Protein AF-A0A0F9JIB4-F1 (afdb_monomer_lite)

Organism: NCBI:txid412755

Foldseek 3Di:
DDPPDPPDFDDQPQPPCPQFAWAHDDPSFKTKGFHPDWDDDPNFTQGMWMFGGPDPDGDIDGDGCPDDLVCNVVVCSRVVHQPHPVSVVPD

Sequence (91 aa):
MTEMQEWKQERPTWCPHQDCIFLRQTQGLICGGKLPKPELHDGCENTHRLCISPGEASGDLQLNNNDCDGFRFILDALDGKKTSWRSKLKG

Secondary structure (DSSP, 8-state):
------------TT-S-TTSEEEEEETTTEEEEEEEEEEEETTEEEEEEEEE-SSTT-EEEEE-TT--HHHHHHHHHHHS---SHHHHS--

Radius of gyration: 14.04 Å; chains: 1; bounding box: 36×27×40 Å

Structure (mmCIF, N/CA/C/O backbone):
data_AF-A0A0F9JIB4-F1
#
_entry.id   AF-A0A0F9JIB4-F1
#
loop_
_atom_site.group_PDB
_atom_site.id
_atom_site.type_symbol
_atom_site.label_atom_id
_atom_site.label_alt_id
_atom_site.label_comp_id
_atom_site.label_asym_id
_atom_site.label_entity_id
_atom_site.label_seq_id
_atom_site.pdbx_PDB_ins_code
_atom_site.Cartn_x
_atom_site.Cartn_y
_atom_site.Cartn_z
_atom_site.occupancy
_atom_site.B_iso_or_equiv
_atom_site.auth_seq_id
_atom_site.auth_comp_id
_atom_site.auth_asym_id
_atom_site.auth_atom_id
_atom_site.pdbx_PDB_model_num
ATOM 1 N N . MET A 1 1 ? -22.931 -1.794 28.407 1.00 41.03 1 MET A N 1
ATOM 2 C CA . MET A 1 1 ? -21.806 -2.349 27.631 1.00 41.03 1 MET A CA 1
ATOM 3 C C . MET A 1 1 ? -22.121 -2.050 26.184 1.00 41.03 1 MET A C 1
ATOM 5 O O . MET A 1 1 ? -23.075 -2.613 25.671 1.00 41.03 1 MET A O 1
ATOM 9 N N . THR A 1 2 ? -21.471 -1.056 25.590 1.00 48.41 2 THR A N 1
ATOM 10 C CA . THR A 1 2 ? -21.714 -0.697 24.191 1.00 48.41 2 THR A CA 1
ATOM 11 C C . THR A 1 2 ? -21.113 -1.808 23.340 1.00 48.41 2 THR A C 1
ATOM 13 O O . THR A 1 2 ? -19.908 -2.038 23.427 1.00 48.41 2 THR A O 1
ATOM 16 N N . GLU A 1 3 ? -21.938 -2.538 22.587 1.00 51.38 3 GLU A N 1
ATOM 17 C CA . GLU A 1 3 ? -21.451 -3.436 21.538 1.00 51.38 3 GLU A CA 1
ATOM 18 C C . GLU A 1 3 ? -20.526 -2.624 20.630 1.00 51.38 3 GLU A C 1
ATOM 20 O O . GLU A 1 3 ? -20.954 -1.687 19.953 1.00 51.38 3 GLU A O 1
ATOM 25 N N . MET A 1 4 ? -19.232 -2.936 20.663 1.00 52.91 4 MET A N 1
ATOM 26 C CA . MET A 1 4 ? -18.315 -2.460 19.643 1.00 52.91 4 MET A CA 1
ATOM 27 C C . MET A 1 4 ? -18.727 -3.167 18.357 1.00 52.91 4 MET A C 1
ATOM 29 O O . MET A 1 4 ? -18.373 -4.326 18.164 1.00 52.91 4 MET A O 1
ATOM 33 N N . GLN A 1 5 ? -19.515 -2.499 17.510 1.00 57.19 5 GLN A N 1
ATOM 34 C CA . GLN A 1 5 ? -19.750 -2.969 16.148 1.00 57.19 5 GLN A CA 1
ATOM 35 C C . GLN A 1 5 ? -18.384 -3.245 15.521 1.00 57.19 5 GLN A C 1
ATOM 37 O O . GLN A 1 5 ? -17.547 -2.341 15.433 1.00 57.19 5 GLN A O 1
ATOM 42 N N . GLU A 1 6 ? -18.138 -4.499 15.141 1.00 57.66 6 GLU A N 1
ATOM 43 C CA . GLU A 1 6 ? -16.943 -4.869 14.397 1.00 57.66 6 GLU A CA 1
ATOM 44 C C . GLU A 1 6 ? -16.919 -4.045 13.116 1.00 57.66 6 GLU A C 1
ATOM 46 O O . GLU A 1 6 ? -17.689 -4.264 12.179 1.00 57.66 6 GLU A O 1
ATOM 51 N N . TRP A 1 7 ? -16.053 -3.037 13.096 1.00 61.00 7 TRP A N 1
ATOM 52 C CA . TRP A 1 7 ? -15.906 -2.187 11.937 1.00 61.00 7 TRP A CA 1
ATOM 53 C C . TRP A 1 7 ? -15.231 -2.984 10.824 1.00 61.00 7 TRP A C 1
ATOM 55 O O . TRP A 1 7 ? -14.009 -3.171 10.803 1.00 61.00 7 TRP A O 1
ATOM 65 N N . LYS A 1 8 ? -16.050 -3.487 9.903 1.00 70.69 8 LYS A N 1
ATOM 66 C CA . LYS A 1 8 ? -15.580 -4.217 8.735 1.00 70.69 8 LYS A CA 1
ATOM 67 C C . LYS A 1 8 ? -14.878 -3.248 7.787 1.00 70.69 8 LYS A C 1
ATOM 69 O O . LYS A 1 8 ? -15.381 -2.174 7.472 1.00 70.69 8 LYS A O 1
ATOM 74 N N . GLN A 1 9 ? -13.681 -3.628 7.352 1.00 83.88 9 GLN A N 1
ATOM 75 C CA . GLN A 1 9 ? -12.945 -2.882 6.338 1.00 83.88 9 GLN A CA 1
ATOM 76 C C . GLN A 1 9 ? -13.691 -2.954 5.009 1.00 83.88 9 GLN A C 1
ATOM 78 O O . GLN A 1 9 ? -13.854 -4.036 4.450 1.00 83.88 9 GLN A O 1
ATOM 83 N N . GLU A 1 10 ? -14.081 -1.801 4.485 1.00 88.31 10 GLU A N 1
ATOM 84 C CA . GLU A 1 10 ? -14.672 -1.674 3.157 1.00 88.31 10 GLU A CA 1
ATOM 85 C C . GLU A 1 10 ? -13.873 -0.668 2.338 1.00 88.31 10 GLU A C 1
ATOM 87 O O . GLU A 1 10 ? -13.298 0.283 2.881 1.00 88.31 10 GLU A O 1
ATOM 92 N N . ARG A 1 11 ? -13.823 -0.885 1.020 1.00 88.81 11 ARG A N 1
ATOM 93 C CA . ARG A 1 11 ? -13.181 0.062 0.114 1.00 88.81 11 ARG A CA 1
ATOM 94 C C . ARG A 1 11 ? -13.916 1.404 0.215 1.00 88.81 11 ARG A C 1
ATOM 96 O O . ARG A 1 11 ? -15.126 1.432 -0.005 1.00 88.81 11 ARG A O 1
ATOM 103 N N . PRO A 1 12 ? -13.217 2.517 0.492 1.00 89.12 12 PRO A N 1
ATOM 104 C CA . PRO A 1 12 ? -13.860 3.821 0.511 1.00 89.12 12 PRO A CA 1
ATOM 105 C C . PRO A 1 12 ? -14.442 4.182 -0.857 1.00 89.12 12 PRO A C 1
ATOM 107 O O . PRO A 1 12 ? -13.828 3.908 -1.889 1.00 89.12 12 PRO A O 1
ATOM 110 N N . THR A 1 13 ? -15.591 4.857 -0.867 1.00 89.94 13 THR A N 1
ATOM 111 C CA . THR A 1 13 ? -16.276 5.297 -2.098 1.00 89.94 13 THR A CA 1
ATOM 112 C C . THR A 1 13 ? -15.448 6.272 -2.929 1.00 89.94 13 THR A C 1
ATOM 114 O O . THR A 1 13 ? -15.606 6.334 -4.143 1.00 89.94 13 THR A O 1
ATOM 117 N N . TRP A 1 14 ? -14.538 7.005 -2.287 1.00 89.81 14 TRP A N 1
ATOM 118 C CA . TRP A 1 14 ? -13.622 7.927 -2.949 1.00 89.81 14 TRP A CA 1
ATOM 119 C C . TRP A 1 14 ? -12.410 7.238 -3.5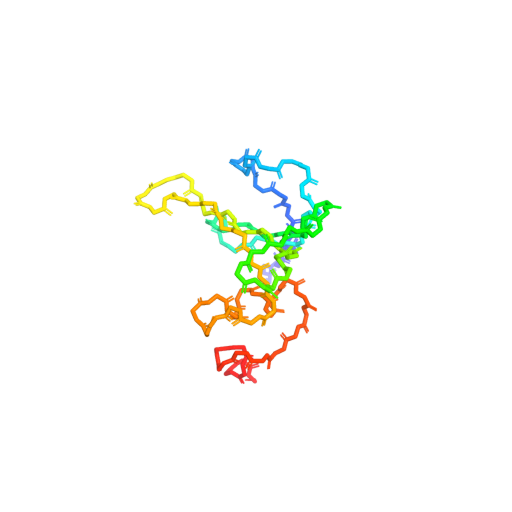89 1.00 89.81 14 TRP A C 1
ATOM 121 O O . TRP A 1 14 ? -11.676 7.897 -4.319 1.00 89.81 14 TRP A O 1
ATOM 131 N N . CYS A 1 15 ? -12.157 5.950 -3.313 1.00 88.88 15 CYS A N 1
ATOM 132 C CA . C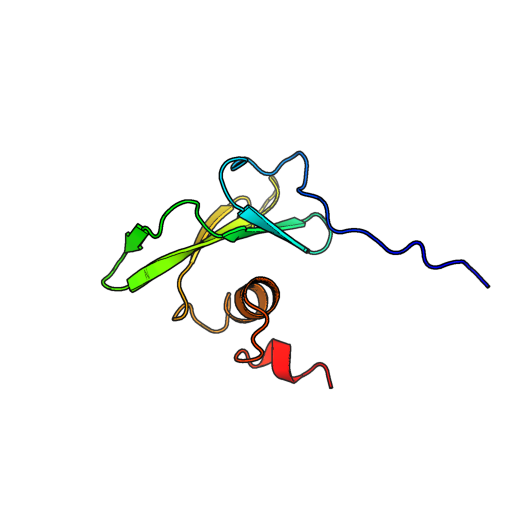YS A 1 15 ? -11.001 5.234 -3.855 1.00 88.88 15 CYS A CA 1
ATOM 133 C C . CYS A 1 15 ? -11.089 5.185 -5.393 1.00 88.88 15 CYS A C 1
ATOM 135 O O . CYS A 1 15 ? -12.005 4.542 -5.921 1.00 88.88 15 CYS A O 1
ATOM 137 N N . PRO A 1 16 ? -10.148 5.812 -6.125 1.00 84.56 16 PRO A N 1
ATOM 138 C CA . PRO A 1 16 ? -10.251 5.917 -7.580 1.00 84.56 16 PRO A CA 1
ATOM 139 C C . PRO A 1 16 ? -9.926 4.596 -8.297 1.00 84.56 16 PRO A C 1
ATOM 141 O O . PRO A 1 16 ? -10.381 4.373 -9.415 1.00 84.56 16 PRO A O 1
ATOM 144 N N . HIS A 1 17 ? -9.185 3.693 -7.647 1.00 87.81 17 HIS A N 1
ATOM 145 C CA . HIS A 1 17 ? -8.663 2.464 -8.251 1.00 87.81 17 HIS A CA 1
ATOM 146 C C . HIS A 1 17 ? -9.466 1.236 -7.840 1.00 87.81 17 HIS A C 1
ATOM 148 O O . HIS A 1 17 ? -9.112 0.542 -6.890 1.00 87.81 17 HIS A O 1
ATOM 154 N N . GLN A 1 18 ? -10.558 0.956 -8.550 1.00 87.25 18 GLN A N 1
ATOM 155 C CA . GLN A 1 18 ? -11.411 -0.216 -8.297 1.00 87.25 18 GLN A CA 1
ATOM 156 C C . GLN A 1 18 ? -10.780 -1.539 -8.762 1.00 87.2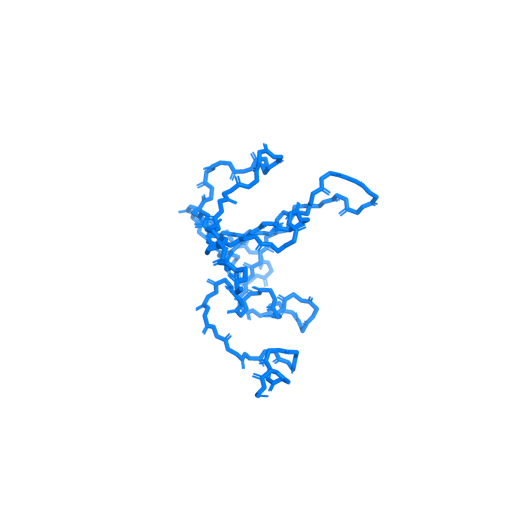5 18 GLN A C 1
ATOM 158 O O . GLN A 1 18 ? -11.211 -2.611 -8.345 1.00 87.25 18 GLN A O 1
ATOM 163 N N . ASP A 1 19 ? -9.744 -1.453 -9.592 1.00 88.25 19 ASP A N 1
ATOM 164 C CA . ASP A 1 19 ? -8.988 -2.564 -10.162 1.00 88.25 19 ASP A CA 1
ATOM 165 C C . ASP A 1 19 ? -7.991 -3.199 -9.179 1.00 88.25 19 ASP A C 1
ATOM 167 O O . ASP A 1 19 ? -7.622 -4.362 -9.342 1.00 88.25 19 ASP A O 1
ATOM 171 N N . CYS A 1 20 ? -7.561 -2.474 -8.140 1.00 85.94 20 CYS A N 1
ATOM 172 C CA . CYS A 1 20 ? -6.658 -3.031 -7.134 1.00 85.94 20 CYS A CA 1
ATOM 173 C C . CYS A 1 20 ? -7.384 -4.031 -6.220 1.00 85.94 20 CYS A C 1
ATOM 175 O O . CYS A 1 20 ? -8.573 -3.889 -5.941 1.00 85.94 20 CYS A O 1
ATOM 177 N N . ILE A 1 21 ? -6.685 -5.034 -5.692 1.00 89.81 21 ILE A N 1
ATOM 178 C CA . ILE A 1 21 ? -7.255 -5.943 -4.689 1.00 89.81 21 ILE A CA 1
ATOM 179 C C . ILE A 1 21 ? -7.260 -5.200 -3.355 1.00 89.81 21 ILE A C 1
ATOM 181 O O . ILE A 1 21 ? -6.212 -5.071 -2.721 1.00 89.81 21 ILE A O 1
ATOM 185 N N . PHE A 1 22 ? -8.420 -4.683 -2.947 1.00 89.38 22 PHE A N 1
ATOM 186 C CA . PHE A 1 22 ? -8.565 -3.965 -1.682 1.00 89.38 22 PHE A CA 1
ATOM 187 C C . PHE A 1 22 ? -8.162 -4.850 -0.501 1.00 89.38 22 PHE A C 1
ATOM 189 O O . PHE A 1 22 ? -8.595 -5.998 -0.400 1.00 89.38 22 PHE A O 1
ATOM 196 N N . LEU A 1 23 ? -7.355 -4.296 0.401 1.00 87.12 23 LEU A N 1
ATOM 197 C CA . LEU A 1 23 ? -6.918 -4.991 1.609 1.00 87.12 23 LEU A CA 1
ATOM 198 C C . LEU A 1 23 ? -7.351 -4.256 2.873 1.00 87.12 23 LEU A C 1
ATOM 200 O O . LEU A 1 23 ? -7.833 -4.882 3.815 1.00 87.12 23 LEU A O 1
ATOM 204 N N . ARG A 1 24 ? -7.157 -2.933 2.919 1.00 85.88 24 ARG A N 1
ATOM 205 C CA . ARG A 1 24 ? -7.374 -2.157 4.140 1.00 85.88 24 ARG A CA 1
ATOM 206 C C . ARG A 1 24 ? -7.651 -0.691 3.852 1.00 85.88 24 ARG A C 1
ATOM 208 O O . ARG A 1 24 ? -7.176 -0.135 2.865 1.00 85.88 24 ARG A O 1
ATOM 215 N N . GLN A 1 25 ? -8.330 -0.037 4.783 1.00 87.00 25 GLN A N 1
ATOM 216 C CA . GLN A 1 25 ? -8.348 1.410 4.903 1.00 87.00 25 GLN A CA 1
ATOM 217 C C . GLN A 1 25 ? -8.016 1.873 6.333 1.00 87.00 25 GLN A C 1
ATOM 219 O O . GLN A 1 25 ? -8.125 1.133 7.309 1.00 87.00 25 GLN A O 1
ATOM 224 N N . THR A 1 26 ? -7.534 3.102 6.465 1.00 83.69 26 THR A N 1
ATOM 225 C CA . THR A 1 26 ? -7.178 3.702 7.752 1.00 83.69 26 THR A CA 1
ATOM 226 C C . THR A 1 26 ? -7.983 4.974 7.943 1.00 83.69 26 THR A C 1
ATOM 228 O O . THR A 1 26 ? -7.779 5.948 7.222 1.00 83.69 26 THR A O 1
ATOM 231 N N . GLN A 1 27 ? -8.883 4.953 8.934 1.00 78.88 27 GLN A N 1
ATOM 232 C CA . GLN A 1 27 ? -9.659 6.111 9.404 1.00 78.88 27 GLN A CA 1
ATOM 233 C C . GLN A 1 27 ? -10.448 6.853 8.306 1.00 78.88 27 GLN A C 1
ATOM 235 O O . GLN A 1 27 ? -10.722 8.037 8.431 1.00 78.88 27 GLN A O 1
ATOM 240 N N . GLY A 1 28 ? -10.799 6.176 7.212 1.00 79.12 28 GLY A N 1
ATOM 241 C CA . GLY A 1 28 ? -11.480 6.764 6.056 1.00 79.12 28 GLY A CA 1
ATOM 242 C C . GLY A 1 28 ? -10.605 7.681 5.195 1.00 79.12 28 GLY A C 1
ATOM 243 O O . GLY A 1 28 ? -11.110 8.213 4.209 1.00 79.12 28 GLY A O 1
ATOM 244 N N . LEU A 1 29 ? -9.320 7.839 5.534 1.00 84.94 29 LEU A N 1
ATOM 245 C CA . LEU A 1 29 ? -8.390 8.782 4.903 1.00 84.94 29 LEU A CA 1
ATOM 246 C C . LEU A 1 29 ? -7.389 8.112 3.965 1.00 84.94 29 LEU A C 1
ATOM 248 O O . LEU A 1 29 ? -6.886 8.740 3.046 1.00 84.94 29 LEU A O 1
ATOM 252 N N . ILE A 1 30 ? -7.060 6.845 4.198 1.00 87.38 30 ILE A N 1
ATOM 253 C CA . ILE A 1 30 ? -6.111 6.102 3.365 1.00 87.38 30 ILE A CA 1
ATOM 254 C C . ILE A 1 30 ? -6.744 4.769 3.021 1.00 87.38 30 ILE A C 1
ATOM 256 O O . ILE A 1 30 ? -7.298 4.118 3.903 1.00 87.38 30 ILE A O 1
ATOM 260 N N . CYS A 1 31 ? -6.624 4.322 1.778 1.00 90.06 31 CYS A N 1
ATOM 261 C CA . CYS A 1 31 ? -6.901 2.942 1.408 1.00 90.06 31 CYS A CA 1
ATOM 262 C C . CYS A 1 31 ? -5.693 2.329 0.718 1.00 90.06 31 CYS A C 1
ATOM 264 O O . CYS A 1 31 ? -4.963 3.010 0.002 1.00 90.06 31 CYS A O 1
ATOM 266 N N . GLY A 1 32 ? -5.499 1.032 0.920 1.00 90.00 32 GLY A N 1
ATOM 267 C CA . GLY A 1 32 ? -4.430 0.290 0.287 1.00 90.00 32 GLY A CA 1
ATOM 268 C C . GLY A 1 32 ? -4.887 -1.072 -0.204 1.00 90.00 32 GLY A C 1
ATOM 269 O O . GLY A 1 32 ? -5.808 -1.696 0.338 1.00 90.00 32 GLY A O 1
ATOM 270 N N . GLY A 1 33 ? -4.216 -1.525 -1.250 1.00 91.06 33 GLY A N 1
ATOM 271 C CA . GLY A 1 33 ? -4.484 -2.795 -1.899 1.00 91.06 33 GLY A CA 1
ATOM 272 C C . GLY A 1 33 ? -3.280 -3.303 -2.674 1.00 91.06 33 GLY A C 1
ATOM 273 O O . GLY A 1 33 ? -2.266 -2.613 -2.795 1.00 91.06 33 GLY A O 1
ATOM 274 N N . LYS A 1 34 ? -3.394 -4.519 -3.208 1.00 91.50 34 LYS A N 1
ATOM 275 C CA . LYS A 1 34 ? -2.408 -5.054 -4.154 1.00 91.50 34 LYS A CA 1
ATOM 276 C C . LYS A 1 34 ? -2.731 -4.568 -5.556 1.00 91.50 34 LYS A C 1
ATOM 278 O O . LYS A 1 34 ? -3.901 -4.527 -5.939 1.00 91.50 34 LYS A O 1
ATOM 283 N N . LEU A 1 35 ? -1.702 -4.224 -6.317 1.00 92.44 35 LEU A N 1
ATOM 284 C CA . LEU A 1 35 ? -1.863 -3.967 -7.741 1.00 92.44 35 LEU A CA 1
ATOM 285 C C . LEU A 1 35 ? -2.342 -5.250 -8.444 1.00 92.44 35 LEU A C 1
ATOM 287 O O . LEU A 1 35 ? -1.947 -6.347 -8.038 1.00 92.44 35 LEU A O 1
ATOM 291 N N . PRO A 1 36 ? -3.178 -5.141 -9.493 1.00 90.94 36 PRO A N 1
ATOM 292 C CA . PRO A 1 36 ? -3.606 -6.309 -10.264 1.00 90.94 36 PRO A CA 1
ATOM 293 C C . PRO A 1 36 ? -2.424 -6.990 -10.966 1.00 90.94 36 PRO A C 1
ATOM 295 O O . PRO A 1 36 ? -2.443 -8.201 -11.185 1.00 90.94 36 PRO A O 1
ATOM 298 N N . LYS A 1 37 ? -1.388 -6.214 -11.303 1.00 93.00 37 LYS A N 1
ATOM 299 C CA . LYS A 1 37 ? -0.106 -6.681 -11.829 1.00 93.00 37 LYS A CA 1
ATOM 300 C C . LYS A 1 37 ? 1.021 -5.855 -11.206 1.00 93.00 37 LYS A C 1
ATOM 302 O O . LYS A 1 37 ? 0.826 -4.650 -11.049 1.00 93.00 37 LYS A O 1
ATOM 307 N N . PRO A 1 38 ? 2.163 -6.464 -10.853 1.00 93.06 38 PRO A N 1
ATOM 308 C CA . PRO A 1 38 ? 3.330 -5.702 -10.436 1.00 93.06 38 PRO A CA 1
ATOM 309 C C . PRO A 1 38 ? 3.795 -4.747 -11.541 1.00 93.06 38 PRO A C 1
ATOM 311 O O . PRO A 1 38 ? 3.759 -5.102 -12.721 1.00 93.06 38 PRO A O 1
ATOM 314 N N . GLU A 1 39 ? 4.237 -3.552 -11.158 1.00 92.94 39 GLU A N 1
ATOM 315 C CA . GLU A 1 39 ? 4.804 -2.557 -12.072 1.00 92.94 39 GLU A CA 1
ATOM 316 C C . GLU A 1 39 ? 6.256 -2.277 -11.689 1.00 92.94 39 GLU A C 1
ATOM 318 O O . GLU A 1 39 ? 6.559 -1.963 -10.539 1.00 92.94 39 GLU A O 1
ATOM 323 N N . LEU A 1 40 ? 7.178 -2.417 -12.643 1.00 93.69 40 LEU A N 1
ATOM 324 C CA . LEU A 1 40 ? 8.597 -2.184 -12.392 1.00 93.69 40 LEU A CA 1
ATOM 325 C C . LEU A 1 40 ? 8.884 -0.679 -12.322 1.00 93.69 40 LEU A C 1
ATOM 327 O O . LEU A 1 40 ? 8.608 0.056 -13.269 1.00 93.69 40 LEU A O 1
ATOM 331 N N . HIS A 1 41 ? 9.498 -0.243 -11.227 1.00 88.31 41 HIS A N 1
ATOM 332 C CA . HIS A 1 41 ? 9.926 1.132 -11.008 1.00 88.31 41 HIS A CA 1
ATOM 333 C C . HIS A 1 41 ? 11.287 1.150 -10.303 1.00 88.31 41 HIS A C 1
ATOM 335 O O . HIS A 1 41 ? 11.477 0.460 -9.305 1.00 88.31 41 HIS A O 1
ATOM 341 N N . ASP A 1 42 ? 12.257 1.887 -10.849 1.00 85.44 42 ASP A N 1
ATOM 342 C CA . ASP A 1 42 ? 13.619 2.014 -10.301 1.00 85.44 42 ASP A CA 1
ATOM 343 C C . ASP A 1 42 ? 14.280 0.675 -9.908 1.00 85.44 42 ASP A C 1
ATOM 345 O O . ASP A 1 42 ? 14.967 0.543 -8.896 1.00 85.44 42 ASP A O 1
ATOM 349 N N . GLY A 1 43 ? 14.060 -0.357 -10.730 1.00 86.56 43 GLY A N 1
ATOM 350 C CA . GLY A 1 43 ? 14.636 -1.690 -10.531 1.00 86.56 43 GLY A CA 1
ATOM 351 C C . GLY A 1 43 ? 13.942 -2.547 -9.465 1.00 86.56 43 GLY A C 1
ATOM 352 O O . GLY A 1 43 ? 14.407 -3.652 -9.195 1.00 86.56 43 GLY A O 1
ATOM 353 N N . CYS A 1 44 ? 12.831 -2.083 -8.888 1.00 87.25 44 CYS A N 1
ATOM 354 C CA . CYS A 1 44 ? 11.998 -2.834 -7.950 1.00 87.25 44 CYS A CA 1
ATOM 355 C C . CYS A 1 44 ? 10.553 -2.935 -8.451 1.00 87.25 44 CYS A C 1
ATOM 357 O O . CYS A 1 44 ? 10.016 -2.016 -9.061 1.00 87.25 44 CYS A O 1
ATOM 359 N N . GLU A 1 45 ? 9.891 -4.059 -8.189 1.00 93.00 45 GLU A N 1
ATOM 360 C CA . GLU A 1 45 ? 8.478 -4.213 -8.533 1.00 93.00 45 GLU A CA 1
ATOM 361 C C . GLU A 1 45 ? 7.587 -3.582 -7.464 1.00 93.00 45 GLU A C 1
ATOM 363 O O . GLU A 1 45 ? 7.495 -4.066 -6.328 1.00 93.00 45 GLU A O 1
ATOM 368 N N . ASN A 1 46 ? 6.873 -2.530 -7.848 1.00 92.81 46 ASN A N 1
ATOM 369 C CA . ASN A 1 46 ? 5.736 -2.042 -7.096 1.00 92.81 46 ASN A CA 1
ATOM 370 C C . ASN A 1 46 ? 4.629 -3.088 -7.161 1.00 92.81 46 ASN A C 1
ATOM 372 O O . ASN A 1 46 ? 4.226 -3.550 -8.224 1.00 92.81 46 ASN A O 1
ATOM 376 N N . THR A 1 47 ? 4.146 -3.489 -5.995 1.00 92.62 47 THR A N 1
ATOM 377 C CA . THR A 1 47 ? 3.165 -4.572 -5.827 1.00 92.62 47 THR A CA 1
ATOM 378 C C . THR A 1 47 ? 1.919 -4.102 -5.090 1.00 92.62 47 THR A C 1
ATOM 380 O O . THR A 1 47 ? 0.888 -4.776 -5.111 1.00 92.62 47 THR A O 1
ATOM 383 N N . HIS A 1 48 ? 1.992 -2.935 -4.456 1.00 92.44 48 HIS A N 1
ATOM 384 C CA . HIS A 1 48 ? 0.925 -2.347 -3.670 1.00 92.44 48 HIS A CA 1
ATOM 385 C C . HIS A 1 48 ? 0.581 -0.966 -4.210 1.00 92.44 48 HIS A C 1
ATOM 387 O O . HIS A 1 48 ? 1.401 -0.291 -4.830 1.00 92.44 48 HIS A O 1
ATOM 393 N N . ARG A 1 49 ? -0.648 -0.545 -3.943 1.00 91.88 49 ARG A N 1
ATOM 394 C CA . ARG A 1 49 ? -1.123 0.808 -4.192 1.00 91.88 49 ARG A CA 1
ATOM 395 C C . ARG A 1 49 ? -1.698 1.373 -2.910 1.00 91.88 49 ARG A C 1
ATOM 397 O O . ARG A 1 49 ? -2.400 0.667 -2.183 1.00 91.88 49 ARG A O 1
ATOM 404 N N . LEU A 1 50 ? -1.410 2.638 -2.663 1.00 90.69 50 LEU A N 1
ATOM 405 C CA . LEU A 1 50 ? -1.897 3.420 -1.547 1.00 90.69 50 LEU A CA 1
ATOM 406 C C . LEU A 1 50 ? -2.538 4.684 -2.103 1.00 90.69 50 LEU A C 1
ATOM 408 O O . LEU A 1 50 ? -1.880 5.476 -2.769 1.00 90.69 50 LEU A O 1
ATOM 412 N N . CYS A 1 51 ? -3.814 4.885 -1.804 1.00 90.69 51 CYS A N 1
ATOM 413 C CA . CYS A 1 51 ? -4.526 6.103 -2.161 1.00 90.69 51 CYS A CA 1
ATOM 414 C C . CYS A 1 51 ? -4.847 6.883 -0.887 1.00 90.69 51 CYS A C 1
ATOM 416 O O . CYS A 1 51 ? -5.259 6.298 0.119 1.00 90.69 51 CYS A O 1
ATOM 418 N N . ILE A 1 52 ? -4.678 8.198 -0.946 1.00 89.31 52 ILE A N 1
ATOM 419 C CA . ILE A 1 52 ? -5.012 9.136 0.124 1.00 89.31 52 ILE A CA 1
ATOM 420 C C . ILE A 1 52 ? -6.270 9.888 -0.298 1.00 89.31 52 ILE A C 1
ATOM 422 O O . ILE A 1 52 ? -6.384 10.320 -1.447 1.00 89.31 52 ILE A O 1
ATOM 426 N N . SER A 1 53 ? -7.223 10.006 0.624 1.00 88.75 53 SER A N 1
ATOM 427 C CA . SER A 1 53 ? -8.527 10.606 0.383 1.00 88.75 53 SER A CA 1
ATOM 428 C C . SER A 1 53 ? -8.383 11.994 -0.237 1.00 88.75 53 SER A C 1
ATOM 430 O O . SER A 1 53 ? -7.509 12.755 0.191 1.00 88.75 53 SER A O 1
ATOM 432 N N . PRO A 1 54 ? -9.250 12.358 -1.193 1.00 79.00 54 PRO A N 1
ATOM 433 C CA . PRO A 1 54 ? -9.271 13.708 -1.740 1.00 79.00 54 PRO A CA 1
ATOM 434 C C . PRO A 1 54 ? -9.461 14.739 -0.611 1.00 79.00 54 PRO A C 1
ATOM 436 O O . PRO A 1 54 ? -10.358 14.606 0.219 1.00 79.00 54 PRO A O 1
ATOM 439 N N . GLY A 1 55 ? -8.569 15.731 -0.552 1.00 75.69 55 GLY A N 1
ATOM 440 C CA . GLY A 1 55 ? -8.421 16.702 0.538 1.00 75.69 55 GLY A CA 1
ATOM 441 C C . GLY A 1 55 ? -7.129 17.509 0.362 1.00 75.69 55 GLY A C 1
ATOM 442 O O . GLY A 1 55 ? -6.624 17.601 -0.754 1.00 75.69 55 GLY A O 1
ATOM 443 N N . GLU A 1 56 ? -6.549 18.047 1.440 1.00 62.84 56 GLU A N 1
ATOM 444 C CA . GLU A 1 56 ? -5.306 18.846 1.351 1.00 62.84 56 GLU A CA 1
ATOM 445 C C . GLU A 1 56 ? -4.063 18.045 0.918 1.00 62.84 56 GLU A C 1
ATOM 447 O O . GLU A 1 56 ? -3.109 18.621 0.406 1.00 62.84 56 GLU A O 1
ATOM 452 N N . ALA A 1 57 ? -4.074 16.718 1.081 1.00 66.12 57 ALA A N 1
ATOM 453 C CA . ALA A 1 57 ? -2.959 15.833 0.733 1.00 66.12 57 ALA A CA 1
ATOM 454 C C . ALA A 1 57 ? -3.409 14.654 -0.150 1.00 66.12 57 ALA A C 1
ATOM 456 O O . ALA A 1 57 ? -3.090 13.500 0.133 1.00 66.12 57 ALA A O 1
ATOM 457 N N . SER A 1 58 ? -4.185 14.926 -1.207 1.00 80.00 58 SER A N 1
ATOM 458 C CA . SER A 1 58 ? -4.609 13.889 -2.156 1.00 80.00 58 SER A CA 1
ATOM 459 C C . SER A 1 58 ? -3.406 13.262 -2.860 1.00 80.00 58 SER A C 1
ATOM 461 O O . SER A 1 58 ? -2.533 13.979 -3.350 1.00 80.00 58 SER A O 1
ATOM 463 N N . GLY A 1 59 ? -3.389 11.937 -2.969 1.00 83.62 59 GLY A N 1
ATOM 464 C CA . GLY A 1 59 ? -2.291 11.238 -3.620 1.00 83.62 59 GLY A CA 1
ATOM 465 C C . GLY A 1 59 ? -2.623 9.798 -3.965 1.00 83.62 59 GLY A C 1
ATOM 466 O O . GLY A 1 59 ? -3.470 9.161 -3.336 1.00 83.62 59 GLY A O 1
ATOM 467 N N . ASP A 1 60 ? -1.921 9.300 -4.969 1.00 88.94 60 ASP A N 1
ATOM 468 C CA . ASP A 1 60 ? -1.950 7.918 -5.418 1.00 88.94 60 ASP A CA 1
ATOM 469 C C . ASP A 1 60 ? -0.503 7.453 -5.572 1.00 88.94 60 ASP A C 1
ATOM 471 O O . ASP A 1 60 ? 0.264 8.009 -6.357 1.00 88.94 60 ASP A O 1
ATOM 475 N N . LEU A 1 61 ? -0.117 6.492 -4.740 1.00 89.50 61 LEU A N 1
ATOM 476 C CA . LEU A 1 61 ? 1.247 6.008 -4.615 1.00 89.50 61 LEU A CA 1
ATOM 477 C C . LEU A 1 61 ? 1.281 4.519 -4.920 1.00 89.50 61 LEU A C 1
ATOM 479 O O . LEU A 1 61 ? 0.518 3.733 -4.354 1.00 89.50 61 LEU A O 1
ATOM 483 N N . GLN A 1 62 ? 2.210 4.125 -5.779 1.00 91.69 62 GLN A N 1
ATOM 484 C CA . GLN A 1 62 ? 2.569 2.729 -5.948 1.00 91.69 62 GLN A CA 1
ATOM 485 C C . GLN A 1 62 ? 3.799 2.411 -5.118 1.00 91.69 62 GLN A C 1
ATOM 487 O O . GLN A 1 62 ? 4.730 3.208 -5.060 1.00 91.69 62 GLN A O 1
ATOM 492 N N . LEU A 1 63 ? 3.768 1.252 -4.475 1.00 90.56 63 LEU A N 1
ATOM 493 C CA . LEU A 1 63 ? 4.707 0.891 -3.431 1.00 90.56 63 LEU A CA 1
ATOM 494 C C . LEU A 1 63 ? 5.224 -0.540 -3.628 1.00 90.56 63 LEU A C 1
ATOM 496 O O . LEU A 1 63 ? 4.486 -1.453 -4.022 1.00 90.56 63 LEU A O 1
ATOM 500 N N . ASN A 1 64 ? 6.491 -0.750 -3.306 1.00 88.19 64 ASN A N 1
ATOM 501 C CA . ASN A 1 64 ? 7.192 -2.021 -3.244 1.00 88.19 64 ASN A CA 1
ATOM 502 C C . ASN A 1 64 ? 7.617 -2.350 -1.798 1.00 88.19 64 ASN A C 1
ATOM 504 O O . ASN A 1 64 ? 7.301 -1.660 -0.835 1.00 88.19 64 ASN A O 1
ATOM 508 N N . ASN A 1 65 ? 8.316 -3.470 -1.606 1.00 81.31 65 ASN A N 1
ATOM 509 C CA . ASN A 1 65 ? 8.726 -3.899 -0.263 1.00 81.31 65 ASN A CA 1
ATOM 510 C C . ASN A 1 65 ? 9.851 -3.050 0.352 1.00 81.31 65 ASN A C 1
ATOM 512 O O . ASN A 1 65 ? 10.029 -3.109 1.570 1.00 81.31 65 ASN A O 1
ATOM 516 N N . ASN A 1 66 ? 10.586 -2.302 -0.469 1.00 81.56 66 ASN A N 1
ATOM 517 C CA . ASN A 1 66 ? 11.747 -1.512 -0.075 1.00 81.56 66 ASN A CA 1
ATOM 518 C C . ASN A 1 66 ? 11.400 -0.054 0.234 1.00 81.56 66 ASN A C 1
ATOM 520 O O . ASN A 1 66 ? 12.297 0.699 0.611 1.00 81.56 66 ASN A O 1
ATOM 524 N N . ASP A 1 67 ? 10.135 0.357 0.105 1.00 81.94 67 ASP A N 1
ATOM 525 C CA . ASP A 1 67 ? 9.754 1.714 0.479 1.00 81.94 67 ASP A CA 1
ATOM 526 C C . ASP A 1 67 ? 10.082 1.985 1.946 1.00 81.94 67 ASP A C 1
ATOM 528 O O . ASP A 1 67 ? 9.775 1.193 2.846 1.00 81.94 67 ASP A O 1
ATOM 532 N N . CYS A 1 68 ? 10.727 3.131 2.162 1.00 73.00 68 CYS A N 1
ATOM 533 C CA . CYS A 1 68 ? 11.267 3.552 3.445 1.00 73.00 68 CYS A CA 1
ATOM 534 C C . CYS A 1 68 ? 10.204 3.604 4.558 1.00 73.00 68 CYS A C 1
ATOM 536 O O . CYS A 1 68 ? 8.990 3.611 4.326 1.00 73.00 68 CYS A O 1
ATOM 538 N N . ASP A 1 69 ? 10.681 3.731 5.799 1.00 67.50 69 ASP A N 1
ATOM 539 C CA . ASP A 1 69 ? 9.882 3.723 7.035 1.00 67.50 69 ASP A CA 1
ATOM 540 C C . ASP A 1 69 ? 8.616 4.601 7.018 1.00 67.50 69 ASP A C 1
ATOM 542 O O . ASP A 1 69 ? 7.634 4.271 7.690 1.00 67.50 69 ASP A O 1
ATOM 546 N N . GLY A 1 70 ? 8.609 5.685 6.233 1.00 67.81 70 GLY A N 1
ATOM 547 C CA . GLY A 1 70 ? 7.455 6.570 6.050 1.00 67.81 70 GLY A CA 1
ATOM 548 C C . GLY A 1 70 ? 6.207 5.875 5.493 1.00 67.81 70 GLY A C 1
ATOM 549 O O . GLY A 1 70 ? 5.103 6.235 5.887 1.00 67.81 70 GLY A O 1
ATOM 550 N N . PHE A 1 71 ? 6.360 4.844 4.655 1.00 75.75 71 PHE A N 1
ATOM 551 C CA . PHE A 1 71 ? 5.245 4.047 4.122 1.00 75.75 71 PHE A CA 1
ATOM 552 C C . PHE A 1 71 ? 5.256 2.603 4.615 1.00 75.75 71 PHE A C 1
ATOM 554 O O . PHE A 1 71 ? 4.215 1.943 4.607 1.00 75.75 71 PHE A O 1
ATOM 561 N N . ARG A 1 72 ? 6.398 2.115 5.116 1.00 83.69 72 ARG A N 1
ATOM 562 C CA . ARG A 1 72 ? 6.542 0.733 5.585 1.00 83.69 72 ARG A CA 1
ATOM 563 C C . ARG A 1 72 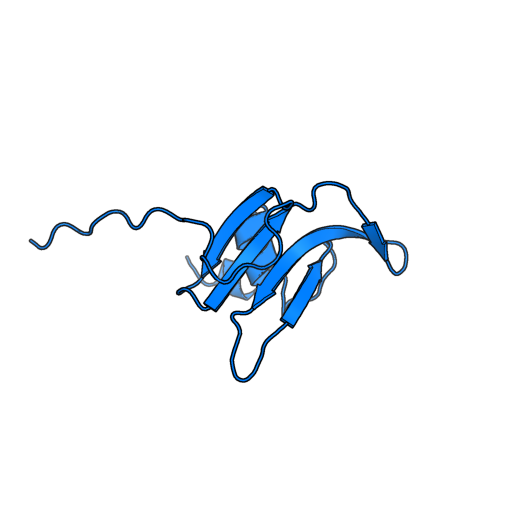? 5.534 0.353 6.666 1.00 83.69 72 ARG A C 1
ATOM 565 O O . ARG A 1 72 ? 5.063 -0.776 6.666 1.00 83.69 72 ARG A O 1
ATOM 572 N N . PHE A 1 73 ? 5.133 1.282 7.539 1.00 77.88 73 PHE A N 1
ATOM 573 C CA . PHE A 1 73 ? 4.090 1.001 8.538 1.00 77.88 73 PHE A CA 1
ATOM 574 C C . PHE A 1 73 ? 2.710 0.742 7.914 1.00 77.88 73 PHE A C 1
ATOM 576 O O . PHE A 1 73 ? 1.908 -0.009 8.467 1.0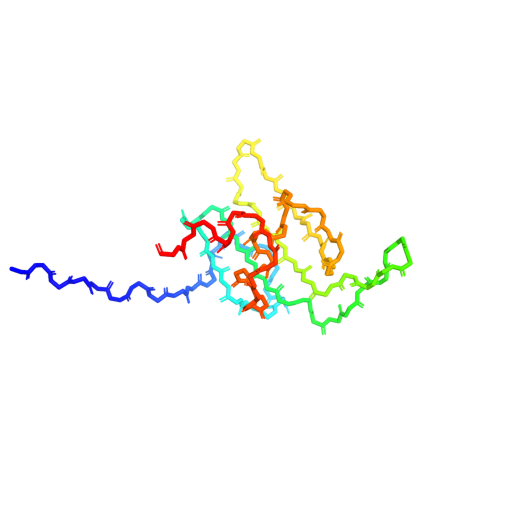0 77.88 73 PHE A O 1
ATOM 583 N N . ILE A 1 74 ? 2.432 1.351 6.761 1.00 79.31 74 ILE A N 1
ATOM 584 C CA . ILE A 1 74 ? 1.202 1.122 6.001 1.00 79.31 74 ILE A CA 1
ATOM 585 C C . ILE A 1 74 ? 1.331 -0.181 5.219 1.00 79.31 74 ILE A C 1
ATOM 587 O O . ILE A 1 74 ? 0.404 -0.981 5.220 1.00 79.31 74 ILE A O 1
ATOM 591 N N . LEU A 1 75 ? 2.494 -0.446 4.623 1.00 82.44 75 LEU A N 1
ATOM 592 C CA . LEU A 1 75 ? 2.750 -1.703 3.923 1.00 82.44 75 LEU A CA 1
ATOM 593 C C . LEU A 1 75 ? 2.687 -2.915 4.847 1.00 82.44 75 LEU A C 1
ATOM 595 O O . LEU A 1 75 ? 2.070 -3.901 4.481 1.00 82.44 75 LEU A O 1
ATOM 599 N N . ASP A 1 76 ? 3.228 -2.817 6.057 1.00 83.00 76 ASP A N 1
ATOM 600 C CA . ASP A 1 76 ? 3.086 -3.817 7.121 1.00 83.00 76 ASP A CA 1
ATOM 601 C C . ASP A 1 76 ? 1.620 -4.164 7.395 1.00 83.00 76 ASP A C 1
ATOM 603 O O . ASP A 1 76 ? 1.237 -5.324 7.537 1.00 83.00 76 ASP A O 1
ATOM 607 N N . ALA A 1 77 ? 0.769 -3.141 7.423 1.00 77.69 77 ALA A N 1
ATOM 608 C CA . ALA A 1 77 ? -0.664 -3.308 7.584 1.00 77.69 77 ALA A CA 1
ATOM 609 C C . ALA A 1 77 ? -1.349 -3.941 6.359 1.00 77.69 77 ALA A C 1
ATOM 611 O O . ALA A 1 77 ? -2.443 -4.482 6.522 1.00 77.69 77 ALA A O 1
ATOM 612 N N . LEU A 1 78 ? -0.748 -3.856 5.170 1.00 79.12 78 LEU A N 1
ATOM 613 C CA . LEU A 1 78 ? -1.279 -4.409 3.921 1.00 79.12 78 LEU A CA 1
ATOM 614 C C . LEU A 1 78 ? -0.778 -5.837 3.659 1.00 79.12 78 LEU A C 1
ATOM 616 O O . LEU A 1 78 ? -1.564 -6.698 3.276 1.00 79.12 78 LEU A O 1
ATOM 620 N N . ASP A 1 79 ? 0.504 -6.116 3.879 1.00 80.81 79 ASP A N 1
ATOM 621 C CA . ASP A 1 79 ? 1.112 -7.428 3.639 1.00 80.81 79 ASP A CA 1
ATOM 622 C C . ASP A 1 79 ? 1.207 -8.310 4.897 1.00 80.81 79 ASP A C 1
ATOM 624 O O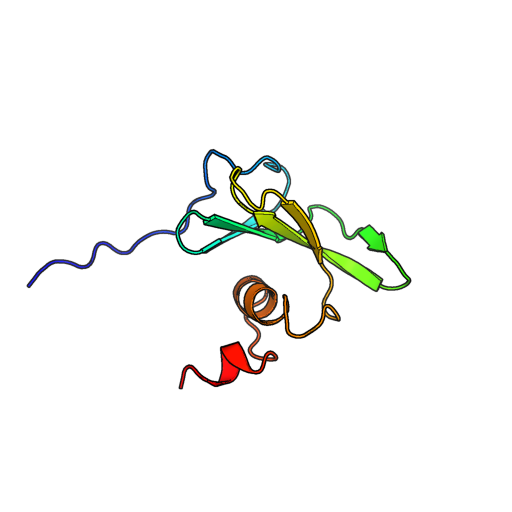 . ASP A 1 79 ? 1.622 -9.467 4.806 1.00 80.81 79 ASP A O 1
ATOM 628 N N . GLY A 1 80 ? 0.791 -7.792 6.057 1.00 78.12 80 GLY A N 1
ATOM 629 C CA . GLY A 1 80 ? 0.754 -8.511 7.330 1.00 78.12 80 GLY A CA 1
ATOM 630 C C . GLY A 1 80 ? 2.105 -8.605 8.042 1.00 78.12 80 GLY A C 1
ATOM 631 O O . GLY A 1 80 ? 2.227 -9.350 9.017 1.00 78.12 80 GLY A O 1
ATOM 632 N N . LYS A 1 81 ? 3.132 -7.884 7.580 1.00 81.69 81 LYS A N 1
ATOM 633 C CA . LYS A 1 81 ? 4.453 -7.865 8.219 1.00 81.69 81 LYS A CA 1
ATOM 634 C C . LYS A 1 81 ? 4.517 -6.836 9.354 1.00 81.69 81 LYS A C 1
ATOM 636 O O . LYS A 1 81 ? 3.632 -6.010 9.535 1.00 81.69 81 LYS A O 1
ATOM 641 N N . LYS A 1 82 ? 5.580 -6.896 10.161 1.00 81.25 82 LYS A N 1
ATOM 642 C CA . LYS A 1 82 ? 5.882 -5.919 11.227 1.00 81.25 82 LYS A CA 1
ATOM 643 C C . LYS A 1 82 ? 7.332 -5.447 11.127 1.00 81.25 82 LYS A C 1
ATOM 645 O O . LYS A 1 82 ? 8.124 -5.642 12.050 1.00 81.25 82 LYS A O 1
ATOM 650 N N . THR A 1 83 ? 7.725 -4.911 9.976 1.00 79.50 83 THR A N 1
ATOM 651 C CA . THR A 1 83 ? 9.124 -4.534 9.731 1.00 79.50 83 THR A CA 1
ATOM 652 C C . THR A 1 83 ? 9.420 -3.078 10.080 1.00 79.50 83 THR A C 1
ATOM 654 O O . THR A 1 83 ? 10.531 -2.802 10.541 1.00 79.50 83 THR A O 1
ATOM 657 N N . SER A 1 84 ? 8.442 -2.175 9.975 1.00 76.00 84 SER A N 1
ATOM 658 C CA . SER A 1 84 ? 8.605 -0.765 10.351 1.00 76.00 84 SER A CA 1
ATOM 659 C C . SER A 1 84 ? 8.755 -0.573 11.862 1.00 76.00 84 SER A C 1
ATOM 661 O O . SER A 1 84 ? 8.194 -1.322 12.672 1.00 76.00 84 SER A O 1
ATOM 663 N N . TRP A 1 85 ? 9.478 0.477 12.263 1.00 76.12 85 TRP A N 1
ATOM 664 C CA . TRP A 1 85 ? 9.620 0.852 13.676 1.00 76.12 85 TRP A CA 1
ATOM 665 C C . TRP A 1 85 ? 8.257 1.113 14.343 1.00 76.12 85 TRP A C 1
ATOM 667 O O . TRP A 1 85 ? 8.026 0.685 15.472 1.00 76.12 85 TRP A O 1
ATOM 677 N N . ARG A 1 86 ? 7.314 1.736 13.623 1.00 70.94 86 ARG A N 1
ATOM 678 C CA . ARG A 1 86 ? 5.978 2.074 14.138 1.00 70.94 86 ARG A CA 1
ATOM 679 C C . ARG A 1 86 ? 5.089 0.841 14.337 1.00 70.94 86 ARG A C 1
ATOM 681 O O . ARG A 1 86 ? 4.333 0.801 15.305 1.00 70.94 86 ARG A O 1
ATOM 688 N N . SER A 1 87 ? 5.207 -0.183 13.486 1.00 71.69 87 SER A N 1
ATOM 689 C CA . SER A 1 87 ? 4.500 -1.466 13.657 1.00 71.69 87 SER A CA 1
ATOM 690 C C . SER A 1 87 ? 5.023 -2.293 14.835 1.00 71.69 87 SER A C 1
ATOM 692 O O . SER A 1 87 ? 4.285 -3.117 15.374 1.00 71.69 87 SER A O 1
ATOM 694 N N . LYS A 1 88 ? 6.279 -2.076 15.250 1.00 74.31 88 LYS A N 1
ATOM 695 C CA . LYS A 1 88 ? 6.909 -2.760 16.394 1.00 74.31 88 LYS A CA 1
ATOM 696 C C . LYS A 1 88 ? 6.513 -2.164 17.751 1.00 74.31 88 LYS A C 1
ATOM 698 O O . LYS A 1 88 ? 6.568 -2.872 18.746 1.00 74.31 88 LYS A O 1
ATOM 703 N N . LEU A 1 89 ? 6.088 -0.897 17.793 1.00 66.62 89 LEU A N 1
ATOM 704 C CA . LEU A 1 89 ? 5.703 -0.196 19.029 1.00 66.62 89 LEU A CA 1
ATOM 705 C C . LEU A 1 89 ? 4.303 -0.557 19.555 1.00 66.62 89 LEU A C 1
ATOM 707 O O . LEU A 1 89 ? 3.976 -0.204 20.683 1.00 66.62 89 LEU A O 1
ATOM 711 N N . LYS A 1 90 ? 3.471 -1.259 18.772 1.00 51.47 90 LYS A N 1
ATOM 712 C CA . LYS A 1 90 ? 2.235 -1.876 19.282 1.00 51.47 90 LYS A CA 1
ATOM 713 C C . LYS A 1 90 ? 2.535 -3.293 19.783 1.00 51.47 90 LYS A C 1
ATOM 715 O O . LYS A 1 90 ? 2.306 -4.266 19.058 1.00 51.47 90 LYS A O 1
ATOM 720 N N . GLY A 1 91 ? 3.094 -3.358 20.992 1.00 45.56 91 GLY A N 1
ATOM 721 C CA . GLY A 1 91 ? 3.117 -4.529 21.872 1.00 45.56 91 GLY A CA 1
ATOM 722 C C . GLY A 1 91 ? 2.059 -4.373 22.949 1.00 45.56 91 GLY A C 1
ATOM 723 O O . GLY A 1 91 ? 2.006 -3.266 23.527 1.00 45.56 91 GLY A O 1
#

pLDDT: mean 80.84, std 12.07, range [41.03, 93.69]